Protein AF-A0A522WQV2-F1 (afdb_monomer_lite)

pLDDT: mean 74.2, std 9.94, range [46.91, 89.31]

Foldseek 3Di:
DVVVVVVVVVVVVVVVVLVVQVVDFDWDWDDDPNDTDTDTPSVVVVVVVVVVVVVVVVVVVCCCVVVVVPVVVVVVLVVLLVQLVVLLVVLVVCLVVLNLVSNCVSLVSSCVRNVDCVSSVVSNVSSCVSVVND

Secondary structure (DSSP, 8-state):
-HHHHHHHHHHHHHHHHHHHHHSS--EEEEEETTEEEEEEHHHHHHHHHHHHHHHHHHHHHHHHHHHHHHHHHHHHHHHHHHHHHHHHHHHHHHHHTT-HHHHHHHHHHHHHHH--HHHHHHHHHHHHHHHT--

Radius of gyration: 32.0 Å; chains: 1; bounding box: 57×18×90 Å

Structure (mmCIF, N/CA/C/O backbone):
data_AF-A0A522WQV2-F1
#
_entry.id   AF-A0A522WQV2-F1
#
loop_
_atom_site.group_PDB
_atom_site.id
_atom_site.type_symbol
_atom_site.label_atom_id
_atom_site.label_alt_id
_atom_site.label_comp_id
_atom_site.label_asym_id
_atom_site.label_entity_id
_atom_site.label_seq_id
_atom_site.pdbx_PDB_ins_code
_atom_site.Cartn_x
_atom_site.Cartn_y
_atom_site.Cartn_z
_atom_site.occupancy
_atom_site.B_iso_or_equiv
_atom_site.auth_seq_id
_atom_site.auth_comp_id
_atom_site.auth_asym_id
_atom_site.auth_atom_id
_atom_site.pdbx_PDB_model_num
ATOM 1 N N . MET A 1 1 ? 22.133 -2.152 3.800 1.00 64.38 1 MET A N 1
ATOM 2 C CA . MET A 1 1 ? 23.175 -2.442 2.784 1.00 64.38 1 MET A CA 1
ATOM 3 C C . MET A 1 1 ? 22.704 -3.348 1.644 1.00 64.38 1 MET A C 1
ATOM 5 O O . MET A 1 1 ? 22.792 -2.904 0.511 1.00 64.38 1 MET A O 1
ATOM 9 N N . ARG A 1 2 ? 22.126 -4.541 1.879 1.00 70.62 2 ARG A N 1
ATOM 10 C CA . ARG A 1 2 ? 21.655 -5.440 0.789 1.00 70.62 2 ARG A CA 1
ATOM 11 C C . ARG A 1 2 ? 20.694 -4.790 -0.227 1.00 70.62 2 ARG A C 1
ATOM 13 O O . ARG A 1 2 ? 20.824 -5.017 -1.420 1.00 70.62 2 ARG A O 1
ATOM 20 N N . ARG A 1 3 ? 19.775 -3.931 0.236 1.00 65.19 3 ARG A N 1
ATOM 21 C CA . ARG A 1 3 ? 18.840 -3.184 -0.635 1.00 65.19 3 ARG A CA 1
ATOM 22 C C . ARG A 1 3 ? 19.532 -2.127 -1.511 1.00 65.19 3 ARG A C 1
ATOM 24 O O . ARG A 1 3 ? 19.135 -1.945 -2.651 1.00 65.19 3 ARG A O 1
ATOM 31 N N . LEU A 1 4 ? 20.574 -1.475 -0.987 1.00 79.00 4 LEU A N 1
ATOM 32 C CA . LEU A 1 4 ? 21.387 -0.487 -1.713 1.00 79.00 4 LEU A CA 1
ATOM 33 C C . LEU A 1 4 ? 22.278 -1.161 -2.763 1.00 79.00 4 LEU A C 1
ATOM 35 O O . LEU A 1 4 ? 22.337 -0.697 -3.893 1.00 79.00 4 LEU A O 1
ATOM 39 N N . LEU A 1 5 ? 22.902 -2.290 -2.411 1.00 83.31 5 LEU A N 1
ATOM 40 C CA . LEU A 1 5 ? 23.688 -3.108 -3.342 1.00 83.31 5 LEU A CA 1
ATOM 41 C C . LEU A 1 5 ? 22.831 -3.643 -4.494 1.00 83.31 5 LEU A C 1
ATOM 43 O O . LEU A 1 5 ? 23.228 -3.531 -5.646 1.00 83.31 5 LEU A O 1
ATOM 47 N N . GLY A 1 6 ? 21.632 -4.157 -4.196 1.00 77.81 6 GLY A N 1
ATOM 48 C CA . GLY A 1 6 ? 20.692 -4.591 -5.232 1.00 77.81 6 GLY A CA 1
ATOM 49 C C . GLY A 1 6 ? 20.247 -3.449 -6.151 1.00 77.81 6 GLY A C 1
ATOM 50 O O . GLY A 1 6 ? 20.172 -3.636 -7.361 1.00 77.81 6 GLY A O 1
ATOM 51 N N . PHE A 1 7 ? 20.006 -2.255 -5.598 1.00 72.38 7 PHE A N 1
ATOM 52 C CA . PHE A 1 7 ? 19.641 -1.070 -6.379 1.00 72.38 7 PHE A CA 1
ATOM 53 C C . PHE A 1 7 ? 20.781 -0.594 -7.293 1.00 72.38 7 PHE A C 1
ATOM 55 O O . PHE A 1 7 ? 20.547 -0.319 -8.468 1.00 72.38 7 PHE A O 1
ATOM 62 N N . LEU A 1 8 ? 22.016 -0.547 -6.782 1.00 84.00 8 LEU A N 1
ATOM 63 C CA . LEU A 1 8 ? 23.205 -0.189 -7.563 1.00 84.00 8 LEU A CA 1
ATOM 64 C C . LEU A 1 8 ? 23.475 -1.196 -8.682 1.00 84.00 8 LEU A C 1
ATOM 66 O O . LEU A 1 8 ? 23.712 -0.787 -9.813 1.00 84.00 8 LEU A O 1
ATOM 70 N N . LEU A 1 9 ? 23.374 -2.497 -8.392 1.00 84.50 9 LEU A N 1
ATOM 71 C CA . LEU A 1 9 ? 23.555 -3.551 -9.389 1.00 84.50 9 LEU A CA 1
ATOM 72 C C . LEU A 1 9 ? 22.490 -3.461 -10.492 1.00 84.50 9 LEU A C 1
ATOM 74 O O . LEU A 1 9 ? 22.821 -3.484 -11.672 1.00 84.50 9 LEU A O 1
ATOM 78 N N . ALA A 1 10 ? 21.217 -3.297 -10.120 1.00 74.19 10 ALA A N 1
ATOM 79 C CA . ALA A 1 10 ? 20.130 -3.148 -11.084 1.00 74.19 10 ALA A CA 1
ATOM 80 C C . ALA A 1 10 ? 20.305 -1.893 -11.952 1.00 74.19 10 ALA A C 1
ATOM 82 O O . ALA A 1 10 ? 20.139 -1.957 -13.167 1.00 74.19 10 ALA A O 1
ATOM 83 N N . THR A 1 11 ? 20.693 -0.768 -11.346 1.00 73.69 11 THR A N 1
ATOM 84 C CA . THR A 1 11 ? 20.940 0.483 -12.077 1.00 73.69 11 THR A CA 1
ATOM 85 C C . THR A 1 11 ? 22.124 0.337 -13.030 1.00 73.69 11 THR A C 1
ATOM 87 O O . THR A 1 11 ? 22.023 0.745 -14.181 1.00 73.69 11 THR A O 1
ATOM 90 N N . ALA A 1 12 ? 23.212 -0.309 -12.600 1.00 76.62 12 ALA A N 1
ATOM 91 C CA . ALA A 1 12 ? 24.365 -0.583 -13.454 1.00 76.62 12 ALA A CA 1
ATOM 92 C C . ALA A 1 12 ? 23.991 -1.454 -14.663 1.00 76.62 12 ALA A C 1
ATOM 94 O O . ALA A 1 12 ? 24.407 -1.153 -15.776 1.00 76.62 12 ALA A O 1
ATOM 95 N N . VAL A 1 13 ? 23.158 -2.483 -14.471 1.00 76.31 13 VAL A N 1
ATOM 96 C CA . VAL A 1 13 ? 22.665 -3.343 -15.562 1.00 76.31 13 VAL A CA 1
ATOM 97 C C . VAL A 1 13 ? 21.785 -2.563 -16.540 1.00 76.31 13 VAL A C 1
ATOM 99 O O . VAL A 1 13 ? 21.949 -2.699 -17.750 1.00 76.31 13 VAL A O 1
ATOM 102 N N . VAL A 1 14 ? 20.879 -1.719 -16.039 1.00 75.25 14 VAL A N 1
ATOM 103 C CA . VAL A 1 14 ? 20.005 -0.888 -16.884 1.00 75.25 14 VAL A CA 1
ATOM 104 C C . VAL A 1 14 ? 20.820 0.115 -17.697 1.00 75.25 14 VAL A C 1
ATOM 106 O O . VAL A 1 14 ? 20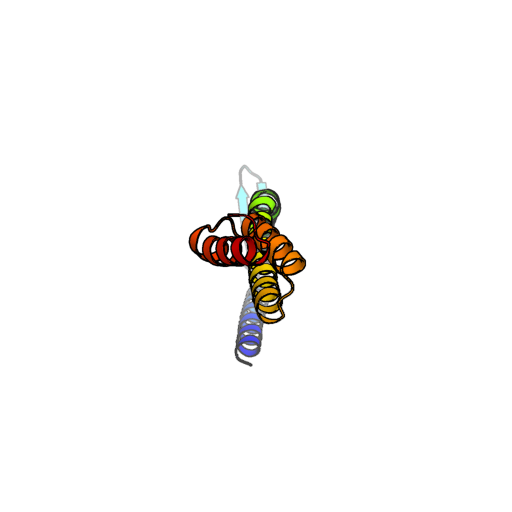.605 0.240 -18.899 1.00 75.25 14 VAL A O 1
ATOM 109 N N . VAL A 1 15 ? 21.775 0.799 -17.063 1.00 74.50 15 VAL A N 1
ATOM 110 C CA . VAL A 1 15 ? 22.645 1.774 -17.734 1.00 74.50 15 VAL A CA 1
ATOM 111 C C . VAL A 1 15 ? 23.538 1.082 -18.762 1.00 74.50 15 VAL A C 1
ATOM 113 O O . VAL A 1 15 ? 23.606 1.539 -19.896 1.00 74.50 15 VAL A O 1
ATOM 116 N N . ALA A 1 16 ? 24.161 -0.047 -18.416 1.00 71.50 16 ALA A N 1
ATOM 117 C CA . ALA A 1 16 ? 24.990 -0.809 -19.349 1.00 71.50 16 ALA A CA 1
ATOM 118 C C . ALA A 1 16 ? 24.184 -1.315 -20.555 1.00 71.50 16 ALA A C 1
ATOM 120 O O . ALA A 1 16 ? 24.645 -1.205 -21.688 1.00 71.50 16 ALA A O 1
ATOM 121 N N . GLY A 1 17 ? 22.963 -1.813 -20.330 1.00 66.94 17 GLY A N 1
ATOM 122 C CA . GLY A 1 17 ? 22.059 -2.219 -21.404 1.00 66.94 17 GLY A CA 1
ATOM 123 C C . GLY A 1 17 ? 21.637 -1.049 -22.295 1.00 66.94 17 GLY A C 1
ATOM 124 O O . GLY A 1 17 ? 21.615 -1.192 -23.514 1.00 66.94 17 GLY A O 1
ATOM 125 N N . ALA A 1 18 ? 21.357 0.118 -21.707 1.00 64.00 18 ALA A N 1
ATOM 126 C CA . ALA A 1 18 ? 21.004 1.326 -22.449 1.00 64.00 18 ALA A CA 1
ATOM 127 C C . ALA A 1 18 ? 22.171 1.849 -23.302 1.00 64.00 18 ALA A C 1
ATOM 129 O O . ALA A 1 18 ? 21.962 2.182 -24.465 1.00 64.00 18 ALA A O 1
ATOM 130 N N . VAL A 1 19 ? 23.389 1.877 -22.752 1.00 67.19 19 VAL A N 1
ATOM 131 C CA . VAL A 1 19 ? 24.604 2.310 -23.464 1.00 67.19 19 VAL A CA 1
ATOM 132 C C . VAL A 1 19 ? 24.947 1.340 -24.594 1.00 67.19 19 VAL A C 1
ATOM 134 O O . VAL A 1 19 ? 25.116 1.766 -25.730 1.00 67.19 19 VAL A O 1
ATOM 137 N N . TRP A 1 20 ? 24.940 0.029 -24.330 1.00 65.81 20 TRP A N 1
ATOM 138 C CA . TRP A 1 20 ? 25.217 -0.988 -25.351 1.00 65.81 20 TRP A CA 1
ATOM 139 C C . TRP A 1 20 ? 24.241 -0.925 -26.533 1.00 65.81 20 TRP A C 1
ATOM 141 O O . TRP A 1 20 ? 24.621 -1.157 -27.681 1.00 65.81 20 TRP A O 1
ATOM 151 N N . LEU A 1 21 ? 22.980 -0.594 -26.253 1.00 60.12 21 LEU A N 1
ATOM 152 C CA . LEU A 1 21 ? 21.945 -0.453 -27.268 1.00 60.12 21 LEU A CA 1
ATOM 153 C C . LEU A 1 21 ? 22.007 0.891 -28.006 1.00 60.12 21 LEU A C 1
ATOM 155 O O . LEU A 1 21 ? 21.628 0.958 -29.172 1.00 60.12 21 LEU A O 1
ATOM 159 N N . ALA A 1 22 ? 22.479 1.950 -27.345 1.00 62.16 22 ALA A N 1
ATOM 160 C CA . ALA A 1 22 ? 22.743 3.240 -27.976 1.00 62.16 22 ALA A CA 1
ATOM 161 C C . ALA A 1 22 ? 23.937 3.162 -28.943 1.00 62.16 22 ALA A C 1
ATOM 163 O O . ALA A 1 22 ? 23.871 3.722 -30.034 1.00 62.16 22 ALA A O 1
ATOM 164 N N . ASP A 1 23 ? 24.976 2.404 -28.582 1.00 63.09 23 ASP A N 1
ATOM 165 C CA . ASP A 1 23 ? 26.184 2.216 -29.398 1.00 63.09 23 ASP A CA 1
ATOM 166 C C . ASP A 1 23 ? 25.971 1.274 -30.597 1.00 63.09 23 ASP A C 1
ATOM 168 O O . ASP A 1 23 ? 26.780 1.243 -31.526 1.00 63.09 23 ASP A O 1
ATOM 172 N N . ARG A 1 24 ? 24.875 0.502 -30.611 1.00 61.31 24 ARG A N 1
ATOM 173 C CA . ARG A 1 24 ? 24.464 -0.335 -31.747 1.00 61.31 24 ARG A CA 1
ATOM 174 C C . ARG A 1 24 ? 23.097 0.107 -32.265 1.00 61.31 24 ARG A C 1
ATOM 176 O O . ARG A 1 24 ? 22.097 -0.538 -31.936 1.00 61.31 24 ARG A O 1
ATOM 183 N N . PRO A 1 25 ? 23.033 1.168 -33.092 1.00 57.78 25 PRO A N 1
ATOM 184 C CA . PRO A 1 25 ? 21.794 1.614 -33.711 1.00 57.78 25 PRO A CA 1
ATOM 185 C C . PRO A 1 25 ? 21.360 0.589 -34.765 1.00 57.78 25 PRO A C 1
ATOM 187 O O . PRO A 1 25 ? 21.588 0.744 -35.958 1.00 57.78 25 PRO A O 1
ATOM 190 N N . GLY A 1 26 ? 20.757 -0.510 -34.318 1.00 58.56 26 GLY A N 1
ATOM 191 C CA . GLY A 1 26 ? 19.947 -1.345 -35.188 1.00 58.56 26 GLY A CA 1
ATOM 192 C C . GLY A 1 26 ? 18.73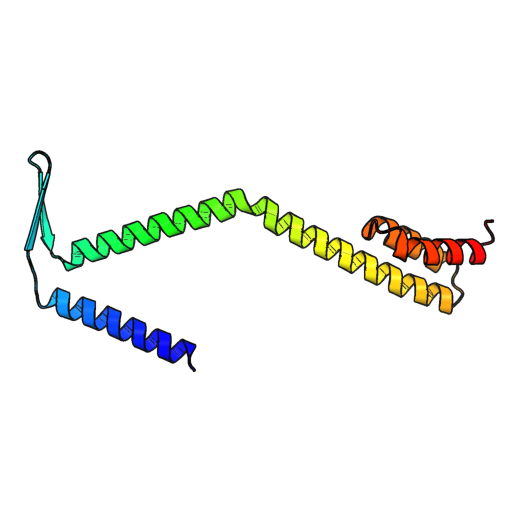8 -0.525 -35.625 1.00 58.56 26 GLY A C 1
ATOM 193 O O . GLY A 1 26 ? 17.990 -0.015 -34.784 1.00 58.56 26 GLY A O 1
ATOM 194 N N . GLU A 1 27 ? 18.555 -0.366 -36.928 1.00 61.78 27 GLU A N 1
ATOM 195 C CA . GLU A 1 27 ? 17.329 0.208 -37.469 1.00 61.78 27 GLU A CA 1
ATOM 196 C C . GLU A 1 27 ? 16.231 -0.858 -37.425 1.00 61.78 27 GLU A C 1
ATOM 198 O O . GLU A 1 27 ? 16.395 -1.972 -37.925 1.00 61.78 27 GLU A O 1
ATOM 203 N N . VAL A 1 28 ? 15.110 -0.535 -36.781 1.00 61.25 28 VAL A N 1
ATOM 204 C CA . VAL A 1 28 ? 13.909 -1.369 -36.763 1.00 61.25 28 VAL A CA 1
ATOM 205 C C . VAL A 1 28 ? 12.854 -0.663 -37.595 1.00 61.25 28 VAL A C 1
ATOM 207 O O . VAL A 1 28 ? 12.229 0.305 -37.165 1.00 61.25 28 VAL A O 1
ATOM 210 N N . THR A 1 29 ? 12.641 -1.168 -38.803 1.00 63.88 29 THR A N 1
ATOM 211 C CA . THR A 1 29 ? 11.554 -0.711 -39.666 1.00 63.88 29 THR A CA 1
ATOM 212 C C . THR A 1 29 ? 10.299 -1.527 -39.371 1.00 63.88 29 THR A C 1
ATOM 214 O O . THR A 1 29 ? 10.221 -2.711 -39.705 1.00 63.88 29 THR A O 1
ATOM 217 N N . ILE A 1 30 ? 9.284 -0.893 -38.782 1.00 63.53 30 ILE A N 1
ATOM 218 C CA . ILE A 1 30 ? 7.961 -1.496 -38.591 1.00 63.53 30 ILE A CA 1
ATOM 219 C C . ILE A 1 30 ? 7.085 -1.088 -39.774 1.00 63.53 30 ILE A C 1
ATOM 221 O O . ILE A 1 30 ? 6.830 0.096 -39.995 1.00 63.53 30 ILE A O 1
ATOM 225 N N . ARG A 1 31 ? 6.615 -2.073 -40.548 1.00 67.31 31 ARG A N 1
ATOM 226 C CA . ARG A 1 31 ? 5.639 -1.858 -41.624 1.00 67.31 31 ARG A CA 1
ATOM 227 C C . ARG A 1 31 ? 4.283 -2.403 -41.206 1.00 67.31 31 ARG A C 1
ATOM 229 O O . ARG A 1 31 ? 4.151 -3.603 -40.987 1.00 67.31 31 ARG A O 1
ATOM 236 N N . TRP A 1 32 ? 3.270 -1.544 -41.157 1.00 61.66 32 TRP A N 1
ATOM 237 C CA . TRP A 1 32 ? 1.899 -1.945 -40.845 1.00 61.66 32 TRP A CA 1
ATOM 238 C C . TRP A 1 32 ? 0.907 -1.231 -41.761 1.00 61.66 32 TRP A C 1
ATOM 240 O O . TRP A 1 32 ? 0.898 -0.011 -41.806 1.00 61.66 32 TRP A O 1
ATOM 250 N N . GLN A 1 33 ? 0.083 -1.971 -42.516 1.00 68.06 33 GLN A N 1
ATOM 251 C CA . GLN A 1 33 ? -0.982 -1.398 -43.370 1.00 68.06 33 GLN A CA 1
ATOM 252 C C . GLN A 1 33 ? -0.503 -0.281 -44.336 1.00 68.06 33 GLN A C 1
ATOM 254 O O . GLN A 1 33 ? -1.235 0.653 -44.639 1.00 68.06 33 GLN A O 1
ATOM 259 N N . GLY A 1 34 ? 0.749 -0.342 -44.808 1.00 70.56 34 GLY A N 1
ATOM 260 C CA . GLY A 1 34 ? 1.350 0.694 -45.665 1.00 70.56 34 GLY A CA 1
ATOM 261 C C . GLY A 1 34 ? 2.034 1.842 -44.913 1.00 70.56 34 GLY A C 1
ATOM 262 O O . GLY A 1 34 ? 2.791 2.591 -45.524 1.00 70.56 34 GLY A O 1
ATOM 263 N N . TRP A 1 35 ? 1.865 1.937 -43.594 1.00 52.62 35 TRP A N 1
ATOM 264 C CA . TRP A 1 35 ? 2.647 2.826 -42.741 1.00 52.62 35 TRP A CA 1
ATOM 265 C C . TRP A 1 35 ? 4.021 2.231 -42.465 1.00 52.62 35 TRP A C 1
ATOM 267 O O . TRP A 1 35 ? 4.145 1.059 -42.101 1.00 52.62 35 TRP A O 1
ATOM 277 N N . ARG A 1 36 ? 5.053 3.053 -42.645 1.00 64.31 36 ARG A N 1
ATOM 278 C CA . ARG A 1 36 ? 6.435 2.736 -42.302 1.00 64.31 36 ARG A CA 1
ATOM 279 C C . ARG A 1 36 ? 6.840 3.625 -41.141 1.00 64.31 36 ARG A C 1
ATOM 281 O O . ARG A 1 36 ? 6.832 4.845 -41.274 1.00 64.31 36 ARG A O 1
ATOM 288 N N . VAL A 1 37 ? 7.175 3.002 -40.023 1.00 63.34 37 VAL A N 1
ATOM 289 C CA . VAL A 1 37 ? 7.770 3.689 -38.884 1.00 63.34 37 VAL A CA 1
ATOM 290 C C . VAL A 1 37 ? 9.184 3.151 -38.748 1.00 63.34 37 VAL A C 1
ATOM 292 O O . VAL A 1 37 ? 9.383 1.992 -38.382 1.00 63.34 37 VAL A O 1
ATOM 295 N N . ASP A 1 38 ? 10.155 3.985 -39.105 1.00 64.81 38 ASP A N 1
ATOM 296 C CA . ASP A 1 38 ? 11.568 3.692 -38.906 1.00 64.81 38 ASP A CA 1
ATOM 297 C C . ASP A 1 38 ? 11.938 4.170 -37.503 1.00 64.81 38 ASP A C 1
ATOM 299 O O . ASP A 1 38 ? 11.765 5.337 -37.149 1.00 64.81 38 ASP A O 1
ATOM 303 N N . THR A 1 39 ? 12.329 3.241 -36.637 1.00 67.19 39 THR A N 1
ATOM 304 C CA . THR A 1 39 ? 12.632 3.533 -35.234 1.00 67.19 39 THR A CA 1
ATOM 305 C C . THR A 1 39 ? 13.873 2.769 -34.807 1.00 67.19 39 THR A C 1
ATOM 307 O O . THR A 1 39 ? 14.141 1.670 -35.284 1.00 67.19 39 THR A O 1
ATOM 310 N N . THR A 1 40 ? 14.659 3.336 -33.899 1.00 71.88 40 THR A N 1
ATOM 311 C CA . THR A 1 40 ? 15.831 2.647 -33.356 1.00 71.88 40 THR A CA 1
ATOM 312 C C . THR A 1 40 ? 15.416 1.695 -32.229 1.00 71.88 40 THR A C 1
ATOM 314 O O . THR A 1 40 ? 14.447 1.951 -31.505 1.00 71.88 40 THR A O 1
ATOM 317 N N . VAL A 1 41 ? 16.150 0.588 -32.043 1.00 72.56 41 VAL A N 1
ATOM 318 C CA . VAL A 1 41 ? 15.869 -0.387 -30.963 1.00 72.56 41 VAL A CA 1
ATOM 319 C C . VAL A 1 41 ? 15.721 0.270 -29.573 1.00 72.56 41 VAL A C 1
ATOM 321 O O . VAL A 1 41 ? 14.785 -0.098 -28.856 1.00 72.56 41 VAL A O 1
ATOM 324 N N . PRO A 1 42 ? 16.547 1.267 -29.176 1.00 69.31 42 PRO A N 1
ATOM 325 C CA . PRO A 1 42 ? 16.373 1.970 -27.903 1.00 69.31 42 PRO A CA 1
ATOM 326 C C . PRO A 1 42 ? 15.002 2.625 -27.740 1.00 69.31 42 PRO A C 1
ATOM 328 O O . PRO A 1 42 ? 14.396 2.532 -26.673 1.00 69.31 42 PRO A O 1
ATOM 331 N N . VAL A 1 43 ? 14.490 3.261 -28.796 1.00 74.00 43 VAL A N 1
ATOM 332 C CA . VAL A 1 43 ? 13.199 3.957 -28.757 1.00 74.00 43 VAL A CA 1
ATOM 333 C C . VAL A 1 43 ? 12.053 2.953 -28.638 1.00 74.00 43 VAL A C 1
ATOM 335 O O . VAL A 1 43 ? 11.121 3.178 -27.866 1.00 74.00 43 VAL A O 1
ATOM 338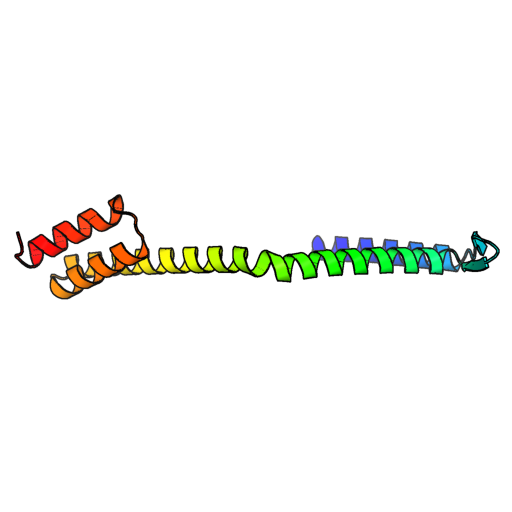 N N . LEU A 1 44 ? 12.147 1.806 -29.318 1.00 73.00 44 LEU A N 1
ATOM 339 C CA . LEU A 1 44 ? 11.151 0.740 -29.210 1.00 73.00 44 LEU A CA 1
ATOM 340 C C . LEU A 1 44 ? 11.090 0.151 -27.790 1.00 73.00 44 LEU A C 1
ATOM 342 O O . LEU A 1 44 ? 10.004 -0.030 -27.237 1.00 73.00 44 LEU A O 1
ATOM 346 N N . LEU A 1 45 ? 12.247 -0.110 -27.170 1.00 76.06 45 LEU A N 1
ATOM 347 C CA . LEU A 1 45 ? 12.299 -0.597 -25.788 1.00 76.06 45 LEU A CA 1
ATOM 348 C C . LEU A 1 45 ? 11.799 0.448 -24.789 1.00 76.06 45 LEU A C 1
ATOM 350 O O . LEU A 1 45 ? 11.051 0.102 -23.875 1.00 76.06 45 LEU A O 1
ATOM 354 N N . ALA A 1 46 ? 12.164 1.720 -24.965 1.00 78.69 46 ALA A N 1
ATOM 355 C CA . ALA A 1 46 ? 11.664 2.804 -24.125 1.00 78.69 46 ALA A CA 1
ATOM 356 C C . ALA A 1 46 ? 10.132 2.911 -24.204 1.00 78.69 46 ALA A C 1
ATOM 358 O O . ALA A 1 46 ? 9.466 3.011 -23.171 1.00 78.69 46 ALA A O 1
ATOM 359 N N . ALA A 1 47 ? 9.565 2.809 -25.410 1.00 77.94 47 ALA A N 1
ATOM 360 C CA . ALA A 1 47 ? 8.122 2.784 -25.615 1.00 77.94 47 ALA A CA 1
ATOM 361 C C . ALA A 1 47 ? 7.466 1.578 -24.922 1.00 77.94 47 ALA A C 1
ATOM 363 O O . ALA A 1 47 ? 6.452 1.737 -24.244 1.00 77.94 47 ALA A O 1
ATOM 364 N N . LEU A 1 48 ? 8.064 0.385 -25.014 1.00 80.62 48 LEU A N 1
ATOM 365 C CA . LEU A 1 48 ? 7.554 -0.813 -24.342 1.00 80.62 48 LEU A CA 1
ATOM 366 C C . LEU A 1 48 ? 7.544 -0.657 -22.813 1.00 80.62 48 LEU A C 1
ATOM 368 O O . LEU A 1 48 ? 6.541 -0.960 -22.163 1.00 80.62 48 LEU A O 1
ATOM 372 N N . VAL A 1 49 ? 8.636 -0.153 -22.233 1.00 86.69 49 VAL A N 1
ATOM 373 C CA . VAL A 1 49 ? 8.725 0.114 -20.788 1.00 86.69 49 VAL A CA 1
ATOM 374 C C . VAL A 1 49 ? 7.676 1.139 -20.365 1.00 86.69 49 VAL A C 1
ATOM 376 O O . VAL A 1 49 ? 6.999 0.940 -19.354 1.00 86.69 49 VAL A O 1
ATOM 379 N N . LEU A 1 50 ? 7.494 2.204 -21.148 1.00 85.06 50 LEU A N 1
ATOM 380 C CA . LEU A 1 50 ? 6.481 3.222 -20.887 1.00 85.06 50 LEU A CA 1
ATOM 381 C C . LEU A 1 50 ? 5.071 2.618 -20.874 1.00 85.06 50 LEU A C 1
ATOM 383 O O . LEU A 1 50 ? 4.309 2.866 -19.942 1.00 85.06 50 LEU A O 1
ATOM 387 N N . VAL A 1 51 ? 4.742 1.773 -21.853 1.00 80.25 51 VAL A N 1
ATOM 388 C CA . VAL A 1 51 ? 3.455 1.068 -21.913 1.00 80.25 51 VAL A CA 1
ATOM 389 C C . VAL A 1 51 ? 3.252 0.204 -20.664 1.00 80.25 51 VAL A C 1
ATOM 391 O O . VAL A 1 51 ? 2.225 0.327 -19.996 1.00 80.25 51 VAL A O 1
ATOM 394 N N . LEU A 1 52 ? 4.241 -0.606 -20.273 1.00 85.12 52 LEU A N 1
ATOM 395 C CA . LEU A 1 52 ? 4.157 -1.439 -19.065 1.00 85.12 52 LEU A CA 1
ATOM 396 C C . LEU A 1 52 ? 3.974 -0.612 -17.782 1.00 85.12 52 LEU A C 1
ATOM 398 O O . LEU A 1 52 ? 3.211 -1.008 -16.892 1.00 85.12 52 LEU A O 1
ATOM 402 N N . LEU A 1 53 ? 4.641 0.543 -17.683 1.00 86.31 53 LEU A N 1
ATOM 403 C CA . LEU A 1 53 ? 4.473 1.477 -16.570 1.00 86.31 53 LEU A CA 1
ATOM 404 C C . LEU A 1 53 ? 3.061 2.057 -16.532 1.00 86.31 53 LEU A C 1
ATOM 406 O O . LEU A 1 53 ? 2.452 2.080 -15.463 1.00 86.31 53 LEU A O 1
ATOM 410 N N . VAL A 1 54 ? 2.518 2.469 -17.679 1.00 87.00 54 VAL A N 1
ATOM 411 C CA . VAL A 1 54 ? 1.155 3.002 -17.786 1.00 87.00 54 VAL A CA 1
ATOM 412 C C . VAL A 1 54 ? 0.123 1.939 -17.407 1.00 87.00 54 VAL A C 1
ATOM 414 O O . VAL A 1 54 ? -0.726 2.203 -16.558 1.00 87.00 54 VAL A O 1
ATOM 417 N N . LEU A 1 55 ? 0.226 0.713 -17.929 1.00 82.25 55 LEU A N 1
ATOM 418 C CA . LEU A 1 55 ? -0.656 -0.399 -17.541 1.00 82.25 55 LEU A CA 1
ATOM 419 C C . LEU A 1 55 ? -0.571 -0.702 -16.039 1.00 82.25 55 LEU A C 1
ATOM 421 O O . LEU A 1 55 ? -1.593 -0.871 -15.370 1.00 82.25 55 LEU A O 1
ATOM 425 N N . SER A 1 56 ? 0.641 -0.722 -15.483 1.00 80.50 56 SER A N 1
ATOM 426 C CA . SER A 1 56 ? 0.852 -0.927 -14.047 1.00 80.50 56 SER A CA 1
ATOM 427 C C . SER A 1 56 ? 0.249 0.204 -13.211 1.00 80.50 56 SER A C 1
ATOM 429 O O . SER A 1 56 ? -0.339 -0.054 -12.155 1.00 80.50 56 SER A O 1
ATOM 431 N N . ALA A 1 57 ? 0.376 1.450 -13.675 1.00 78.75 57 ALA A N 1
ATOM 432 C CA . ALA A 1 57 ? -0.198 2.626 -13.037 1.00 78.75 57 ALA A CA 1
ATOM 433 C C . ALA A 1 57 ? -1.727 2.568 -13.063 1.00 78.75 57 ALA A C 1
ATOM 435 O O . ALA A 1 57 ? -2.339 2.695 -12.006 1.00 78.75 57 ALA A O 1
ATOM 436 N N . ILE A 1 58 ? -2.338 2.262 -14.211 1.00 83.50 58 ILE A N 1
ATOM 437 C CA . ILE A 1 58 ? -3.789 2.071 -14.351 1.00 83.50 58 ILE A CA 1
ATOM 438 C C . ILE A 1 58 ? -4.269 0.944 -13.432 1.00 83.50 58 ILE A C 1
ATOM 440 O O . ILE A 1 58 ? -5.229 1.126 -12.690 1.00 83.50 58 ILE A O 1
ATOM 444 N N . GLY A 1 59 ? -3.572 -0.195 -13.385 1.00 79.38 59 GLY A N 1
ATOM 445 C CA . GLY A 1 59 ? -3.922 -1.303 -12.494 1.00 79.38 59 GLY A CA 1
ATOM 446 C C . GLY A 1 59 ? -3.773 -0.969 -11.002 1.00 79.38 59 GLY A C 1
ATOM 447 O O . GLY A 1 59 ? -4.506 -1.495 -10.161 1.00 79.38 59 GLY A O 1
ATOM 448 N N . ARG A 1 60 ? -2.833 -0.095 -10.619 1.00 76.06 60 ARG A N 1
ATOM 449 C CA . ARG A 1 60 ? -2.739 0.427 -9.242 1.00 76.06 60 ARG A CA 1
ATOM 450 C C . ARG A 1 60 ? -3.833 1.445 -8.949 1.00 76.06 60 ARG A C 1
ATOM 452 O O . ARG A 1 60 ? -4.432 1.363 -7.882 1.00 76.06 60 ARG A O 1
ATOM 459 N N . LEU A 1 61 ? -4.106 2.357 -9.876 1.00 76.88 61 LEU A N 1
ATOM 460 C CA . LEU A 1 61 ? -5.125 3.389 -9.730 1.00 76.88 61 LEU A CA 1
ATOM 461 C C . LEU A 1 61 ? -6.518 2.756 -9.657 1.00 76.88 61 LEU A C 1
ATOM 463 O O . LEU A 1 61 ? -7.266 3.045 -8.734 1.00 76.88 61 LEU A O 1
ATOM 467 N N . GLY A 1 62 ? -6.808 1.781 -10.519 1.00 77.81 62 GLY A N 1
ATOM 468 C CA . GLY A 1 62 ? -8.022 0.970 -10.467 1.00 77.81 62 GLY A CA 1
ATOM 469 C C . GLY A 1 62 ? -8.165 0.220 -9.143 1.00 77.81 62 GLY A C 1
ATOM 470 O O . GLY A 1 62 ? -9.226 0.263 -8.533 1.00 77.81 62 GLY A O 1
ATOM 471 N N . ARG A 1 63 ? -7.091 -0.389 -8.617 1.00 70.94 63 ARG A N 1
ATOM 472 C CA . ARG A 1 63 ? -7.110 -1.018 -7.280 1.00 70.94 63 ARG A CA 1
ATOM 473 C C . ARG A 1 63 ? -7.251 -0.022 -6.131 1.00 70.94 63 ARG A C 1
ATOM 475 O O . ARG A 1 63 ? -7.783 -0.396 -5.094 1.00 70.94 63 ARG A O 1
ATOM 482 N N . LEU A 1 64 ? -6.777 1.211 -6.270 1.00 64.75 64 LEU A N 1
ATOM 483 C CA . LEU A 1 64 ? -6.987 2.259 -5.270 1.00 64.75 64 LEU A CA 1
ATOM 484 C C . LEU A 1 64 ? -8.435 2.746 -5.294 1.00 64.75 64 LEU A C 1
ATOM 486 O O . LEU A 1 64 ? -9.057 2.826 -4.243 1.00 64.75 64 LEU A O 1
ATOM 490 N N . VAL A 1 65 ? -8.984 2.987 -6.482 1.00 71.50 65 VAL A N 1
ATOM 491 C CA . VAL A 1 65 ? -10.363 3.448 -6.675 1.00 71.50 65 VAL A CA 1
ATOM 492 C C . VAL A 1 65 ? -11.368 2.363 -6.266 1.00 71.50 65 VAL A C 1
ATOM 494 O O . VAL A 1 65 ? -12.291 2.642 -5.508 1.00 71.50 65 VAL A O 1
ATOM 497 N N . LEU A 1 66 ? -11.159 1.108 -6.679 1.00 66.44 66 LEU A N 1
ATOM 498 C CA . LEU A 1 66 ? -12.054 -0.020 -6.377 1.00 66.44 66 LEU A CA 1
ATOM 499 C 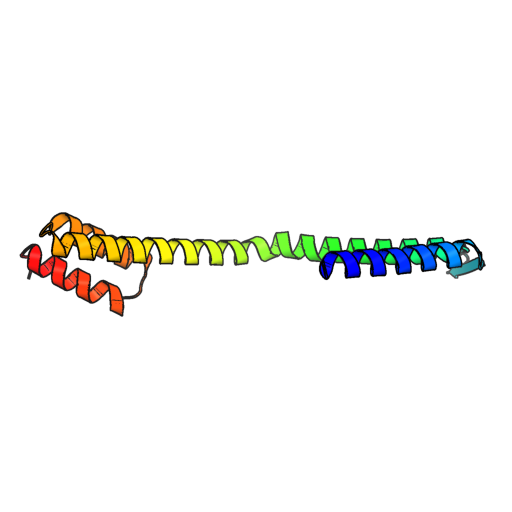C . LEU A 1 66 ? -11.755 -0.700 -5.029 1.00 66.44 66 LEU A C 1
ATOM 501 O O . LEU A 1 66 ? -12.642 -1.303 -4.434 1.00 66.44 66 LEU A O 1
ATOM 505 N N . GLY A 1 67 ? -10.516 -0.628 -4.531 1.00 56.25 67 GLY A N 1
ATOM 506 C CA . GLY A 1 67 ? -10.066 -1.263 -3.281 1.00 56.25 67 GLY A CA 1
ATOM 507 C C . GLY A 1 67 ? -10.033 -0.336 -2.059 1.00 56.25 67 GLY A C 1
ATOM 508 O O . GLY A 1 67 ? -9.791 -0.811 -0.942 1.00 56.25 67 GLY A O 1
ATOM 509 N N . ALA A 1 68 ? -10.325 0.959 -2.232 1.00 54.12 68 ALA A N 1
ATOM 510 C CA . ALA A 1 68 ? -10.581 1.906 -1.143 1.00 54.12 68 ALA A CA 1
ATOM 511 C C . ALA A 1 68 ? -11.622 1.422 -0.108 1.00 54.12 68 ALA A C 1
ATOM 513 O O . ALA A 1 68 ? -11.397 1.661 1.082 1.00 54.12 68 ALA A O 1
ATOM 514 N N . PRO A 1 69 ? -12.698 0.689 -0.469 1.00 57.06 69 PRO A N 1
ATOM 515 C CA . PRO A 1 69 ? -13.637 0.190 0.529 1.00 57.06 69 PRO A CA 1
ATOM 516 C C . PRO A 1 69 ? -12.954 -0.801 1.490 1.00 57.06 69 PRO A C 1
ATOM 518 O O . PRO A 1 69 ? -13.007 -0.635 2.709 1.00 57.06 69 PRO A O 1
ATOM 521 N N . GLY A 1 70 ? -12.228 -1.799 0.969 1.00 56.53 70 GLY A N 1
ATOM 522 C CA . GLY A 1 70 ? -11.720 -2.933 1.756 1.00 56.53 70 GLY A CA 1
ATOM 523 C C . GLY A 1 70 ? -10.664 -2.574 2.811 1.00 56.53 70 GLY A C 1
ATOM 524 O O . GLY A 1 70 ? -10.749 -3.030 3.954 1.00 56.53 70 GLY A O 1
ATOM 525 N N . ARG A 1 71 ? -9.691 -1.711 2.478 1.00 56.44 71 ARG A N 1
ATOM 526 C CA . ARG A 1 71 ? -8.654 -1.283 3.446 1.00 56.44 71 ARG A CA 1
ATOM 527 C C . ARG A 1 71 ? -9.230 -0.396 4.553 1.00 56.44 71 ARG A C 1
ATOM 529 O O . ARG A 1 71 ? -8.764 -0.462 5.690 1.00 56.44 71 ARG A O 1
ATOM 536 N N . PHE A 1 72 ? -10.267 0.386 4.252 1.00 58.53 72 PHE A N 1
ATOM 537 C CA . PHE A 1 72 ? -10.920 1.253 5.231 1.00 58.53 72 PHE A CA 1
ATOM 538 C C . PHE A 1 72 ? -11.819 0.466 6.195 1.00 58.53 72 PHE A C 1
ATOM 540 O O . PHE A 1 72 ? -11.824 0.740 7.399 1.00 58.53 72 PHE A O 1
ATOM 547 N N . PHE A 1 73 ? -12.525 -0.560 5.704 1.00 59.31 73 PHE A N 1
ATOM 548 C CA . PHE A 1 73 ? -13.326 -1.447 6.555 1.00 59.31 73 PHE A CA 1
ATOM 549 C C . PHE A 1 73 ? -12.462 -2.278 7.512 1.00 59.31 73 PHE A C 1
ATOM 551 O O . PHE A 1 73 ? -12.795 -2.371 8.696 1.00 59.31 73 PHE A O 1
ATOM 558 N N . GLY A 1 74 ? -11.319 -2.801 7.049 1.00 63.16 74 GLY A N 1
ATOM 559 C CA . GLY A 1 74 ? -10.365 -3.517 7.904 1.00 63.16 74 GLY A CA 1
ATOM 560 C C . GLY A 1 74 ? -9.782 -2.633 9.013 1.00 63.16 74 GLY A C 1
ATOM 561 O O . GLY A 1 74 ? -9.811 -3.006 10.187 1.00 63.16 74 GLY A O 1
ATOM 562 N N . ALA A 1 75 ? -9.340 -1.418 8.669 1.00 67.56 75 ALA A N 1
ATOM 563 C CA . ALA A 1 75 ? -8.789 -0.469 9.637 1.00 67.56 75 ALA A CA 1
ATOM 564 C C . ALA A 1 75 ? -9.829 -0.005 10.673 1.00 67.56 75 ALA A C 1
ATOM 566 O O . ALA A 1 75 ? -9.533 0.061 11.867 1.00 67.56 75 ALA A O 1
ATOM 567 N N . ARG A 1 76 ? -11.076 0.260 10.249 1.00 70.38 76 ARG A N 1
ATOM 568 C CA . ARG A 1 76 ? -12.171 0.600 11.174 1.00 70.38 76 ARG A CA 1
ATOM 569 C C . ARG A 1 76 ? -12.512 -0.550 12.114 1.00 70.38 76 ARG A C 1
ATOM 571 O O . ARG A 1 76 ? -12.774 -0.291 13.289 1.00 70.38 76 ARG A O 1
ATOM 578 N N . ARG A 1 77 ? -12.507 -1.795 11.629 1.00 72.00 77 ARG A N 1
ATOM 579 C CA . ARG A 1 77 ? -12.778 -2.970 12.467 1.00 72.00 77 ARG A CA 1
ATOM 580 C C . ARG A 1 77 ? -11.676 -3.169 13.506 1.00 72.00 77 ARG A C 1
ATOM 582 O O . ARG A 1 77 ? -11.991 -3.237 14.688 1.00 72.00 77 ARG A O 1
ATOM 589 N N . ALA A 1 78 ? -10.408 -3.102 13.098 1.00 76.88 78 ALA A N 1
ATOM 590 C CA . ALA A 1 78 ? -9.268 -3.169 14.014 1.00 76.88 78 ALA A CA 1
ATOM 591 C C . ALA A 1 78 ? -9.294 -2.049 15.075 1.00 76.88 78 ALA A C 1
ATOM 593 O O . ALA A 1 78 ? -9.079 -2.299 16.262 1.00 76.88 78 ALA A O 1
ATOM 594 N N . ALA A 1 79 ? -9.633 -0.817 14.676 1.00 79.50 79 ALA A N 1
ATOM 595 C CA . ALA A 1 79 ? -9.753 0.308 15.602 1.00 79.50 79 ALA A CA 1
ATOM 596 C C . ALA A 1 79 ? -10.910 0.141 16.606 1.00 79.50 79 ALA A C 1
ATOM 598 O O . ALA A 1 79 ? -10.762 0.520 17.770 1.00 79.50 79 ALA A O 1
ATOM 599 N N . ARG A 1 80 ? -12.055 -0.424 16.185 1.00 80.62 80 ARG A N 1
ATOM 600 C CA . ARG A 1 80 ? -13.181 -0.733 17.088 1.00 80.62 80 ARG A CA 1
ATOM 601 C C . ARG A 1 80 ? -12.800 -1.802 18.107 1.00 80.62 80 ARG A C 1
ATOM 603 O O . ARG A 1 80 ? -13.005 -1.577 19.295 1.00 80.62 80 ARG A O 1
ATOM 610 N N . THR A 1 81 ? -12.176 -2.890 17.660 1.00 81.88 81 THR A N 1
ATOM 611 C CA . THR A 1 81 ? -11.710 -3.976 18.532 1.00 81.88 81 THR A CA 1
ATOM 612 C C . THR A 1 81 ? -10.707 -3.469 19.571 1.00 81.88 81 THR A C 1
ATOM 614 O O . THR A 1 81 ? -10.883 -3.717 20.761 1.00 81.88 81 THR A O 1
ATOM 617 N N . ARG A 1 82 ? -9.717 -2.656 19.167 1.00 84.81 82 ARG A N 1
ATOM 618 C CA . ARG A 1 82 ? -8.747 -2.059 20.104 1.00 84.81 82 ARG A CA 1
ATOM 619 C C . ARG A 1 82 ? -9.421 -1.177 21.159 1.00 84.81 82 ARG A C 1
ATOM 621 O O . ARG A 1 82 ? -9.087 -1.272 22.333 1.00 84.81 82 ARG A O 1
ATOM 628 N N . LYS A 1 83 ? -10.380 -0.332 20.758 1.00 85.12 83 LYS A N 1
ATOM 629 C CA . LYS A 1 83 ? -11.149 0.506 21.699 1.00 85.12 83 LYS A CA 1
ATOM 630 C C . LYS A 1 83 ? -12.000 -0.330 22.659 1.00 85.12 83 LYS A C 1
ATOM 632 O O . LYS A 1 83 ? -12.193 0.087 23.796 1.00 85.12 83 LYS A O 1
ATOM 637 N N . GLY A 1 84 ? -12.508 -1.473 22.203 1.00 84.75 84 GLY A N 1
ATOM 638 C CA . GLY A 1 84 ? -13.288 -2.389 23.026 1.00 84.75 84 GLY A CA 1
ATOM 639 C C . GLY A 1 84 ? -12.459 -3.060 24.119 1.00 84.75 84 GLY A C 1
ATOM 640 O O . GLY A 1 84 ? -12.878 -3.052 25.271 1.00 84.75 84 GLY A O 1
ATOM 641 N N . TYR A 1 85 ? -11.255 -3.540 23.794 1.00 86.94 85 TYR A N 1
ATOM 642 C CA . TYR A 1 85 ? -10.353 -4.116 24.799 1.00 86.94 85 TYR A CA 1
ATOM 643 C C . TYR A 1 85 ? -9.885 -3.095 25.839 1.00 86.94 85 TYR A C 1
ATOM 645 O O . TYR A 1 85 ? -9.844 -3.421 27.017 1.00 86.94 85 TYR A O 1
ATOM 653 N N . VAL A 1 86 ? -9.612 -1.847 25.439 1.00 89.31 86 VAL A N 1
ATOM 654 C CA . VAL A 1 86 ? -9.279 -0.778 26.400 1.00 89.31 86 VAL A CA 1
ATOM 655 C C . VAL A 1 86 ? -10.436 -0.537 27.374 1.00 89.31 86 VAL A C 1
ATOM 657 O O . VAL A 1 86 ? -10.220 -0.502 28.578 1.00 89.31 86 VAL A O 1
ATOM 660 N N . ALA A 1 87 ? -11.675 -0.454 26.876 1.00 87.38 87 ALA A N 1
ATOM 661 C CA . ALA A 1 87 ? -12.845 -0.290 27.741 1.00 87.38 87 ALA A CA 1
ATOM 662 C C . ALA A 1 87 ? -13.049 -1.477 28.701 1.00 87.38 87 ALA A C 1
ATOM 664 O O . ALA A 1 87 ? -13.518 -1.273 29.818 1.00 87.38 87 ALA A O 1
ATOM 665 N N . LEU A 1 88 ? -12.694 -2.696 28.283 1.00 85.62 88 LEU A N 1
ATOM 666 C CA . LEU A 1 88 ? -12.741 -3.884 29.135 1.00 85.62 88 LEU A CA 1
ATOM 667 C C . LEU A 1 88 ? -11.701 -3.802 30.262 1.00 85.62 88 LEU A C 1
ATOM 669 O O . LEU A 1 88 ? -12.037 -4.027 31.421 1.00 85.62 88 LEU A O 1
ATOM 673 N N . SER A 1 89 ? -10.458 -3.443 29.931 1.00 88.06 89 SER A N 1
ATOM 674 C CA . SER A 1 89 ? -9.374 -3.271 30.903 1.00 88.06 89 SER A CA 1
ATOM 675 C C . SER A 1 89 ? -9.675 -2.167 31.920 1.00 88.06 89 SER A C 1
ATOM 677 O O . SER A 1 89 ? -9.540 -2.400 33.119 1.00 88.06 89 SER A O 1
ATOM 679 N N . ASP A 1 90 ? -10.163 -1.010 31.465 1.00 88.38 90 ASP A N 1
ATOM 680 C CA . ASP A 1 90 ? -10.570 0.087 32.351 1.00 88.38 90 ASP A CA 1
ATOM 681 C C . ASP A 1 90 ? -11.759 -0.324 33.240 1.00 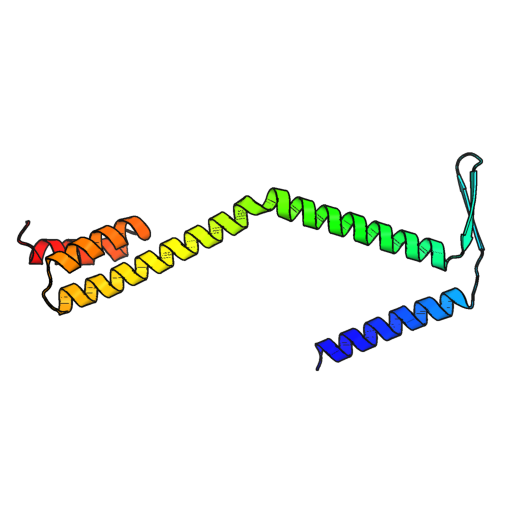88.38 90 ASP A C 1
ATOM 683 O O . ASP A 1 90 ? -11.836 0.057 34.406 1.00 88.38 90 ASP A O 1
ATOM 687 N N . GLY A 1 91 ? -12.695 -1.121 32.706 1.00 86.62 91 GLY A N 1
ATOM 688 C CA . GLY A 1 91 ? -13.849 -1.623 33.455 1.00 86.62 91 GLY A CA 1
ATOM 689 C C . GLY A 1 91 ? -13.457 -2.599 34.563 1.00 86.62 91 GLY A C 1
ATOM 690 O O . GLY A 1 91 ? -13.979 -2.501 35.669 1.00 86.62 91 GLY A O 1
ATOM 691 N N . LEU A 1 92 ? -12.499 -3.491 34.298 1.00 86.19 92 LEU A N 1
ATOM 692 C CA . LEU A 1 92 ? -11.932 -4.385 35.312 1.00 86.19 92 LEU A CA 1
ATOM 693 C C . LEU A 1 92 ? -11.191 -3.606 36.408 1.00 86.19 92 LEU A C 1
ATOM 695 O O . LEU A 1 92 ? -11.311 -3.941 37.584 1.00 86.19 92 LEU A O 1
ATOM 699 N N . ALA A 1 93 ? -10.475 -2.538 36.044 1.00 88.44 93 ALA A N 1
ATOM 700 C CA . ALA A 1 93 ? -9.840 -1.656 37.021 1.00 88.44 93 ALA A CA 1
ATOM 701 C C . ALA A 1 93 ? -10.875 -0.936 37.907 1.00 88.44 93 ALA A C 1
ATOM 703 O O . ALA A 1 93 ? -10.678 -0.844 39.115 1.00 88.44 93 ALA A O 1
ATOM 704 N N . ALA A 1 94 ? -12.002 -0.496 37.334 1.00 87.94 94 ALA A N 1
ATOM 705 C CA . ALA A 1 94 ? -13.099 0.120 38.085 1.00 87.94 94 ALA A CA 1
ATOM 706 C C . ALA A 1 94 ? -13.793 -0.859 39.053 1.00 87.94 94 ALA A C 1
ATOM 708 O O . ALA A 1 94 ? -14.160 -0.475 40.163 1.00 87.94 94 ALA A O 1
ATOM 709 N N . VAL A 1 95 ? -13.932 -2.133 38.662 1.00 85.88 95 VAL A N 1
ATOM 710 C CA . VAL A 1 95 ? -14.395 -3.207 39.562 1.00 85.88 95 VAL A CA 1
ATOM 711 C C . VAL A 1 95 ? -13.429 -3.366 40.735 1.00 85.88 95 VAL A C 1
ATOM 713 O O . VAL A 1 95 ? -13.861 -3.383 41.885 1.00 85.88 95 VAL A O 1
ATOM 716 N N . ALA A 1 96 ? -12.121 -3.411 40.462 1.00 86.00 96 ALA A N 1
ATOM 717 C CA . ALA A 1 96 ? -11.098 -3.534 41.499 1.00 86.00 96 ALA A CA 1
ATOM 718 C C . ALA A 1 96 ? -11.053 -2.325 42.452 1.00 86.00 96 ALA A C 1
ATOM 720 O O . ALA A 1 96 ? -10.726 -2.487 43.625 1.00 86.00 96 ALA A O 1
ATOM 721 N N . SER A 1 97 ? -11.403 -1.125 41.976 1.00 86.94 97 SER A N 1
ATOM 722 C CA . SER A 1 97 ? -11.476 0.087 42.800 1.00 86.94 97 SER A CA 1
ATOM 723 C C . SER A 1 97 ? -12.828 0.296 43.493 1.00 86.94 97 SER A C 1
ATOM 725 O O . SER A 1 97 ? -12.993 1.295 44.189 1.00 86.94 97 SER A O 1
ATOM 727 N N . GLY A 1 98 ? -13.807 -0.596 43.296 1.00 83.38 98 GLY A N 1
ATOM 728 C CA . GLY A 1 98 ? -15.135 -0.495 43.911 1.00 83.38 98 GLY A CA 1
ATOM 729 C C . GLY A 1 98 ? -16.083 0.525 43.265 1.00 83.38 98 GLY A C 1
ATOM 730 O O . GLY A 1 98 ? -17.153 0.788 43.812 1.00 83.38 98 GLY A O 1
ATOM 731 N N . ASP A 1 99 ? -15.740 1.095 42.104 1.00 88.38 99 ASP A N 1
ATOM 732 C CA . ASP A 1 99 ? -16.603 2.050 41.396 1.00 88.38 99 ASP A CA 1
ATOM 733 C C . ASP A 1 99 ? -17.593 1.304 40.488 1.00 88.38 99 ASP A C 1
ATOM 735 O O . ASP A 1 99 ? -17.375 1.102 39.288 1.00 88.38 99 ASP A O 1
ATOM 739 N N . SER A 1 100 ? -18.709 0.884 41.086 1.00 81.25 100 SER A N 1
ATOM 740 C CA . SER A 1 100 ? -19.769 0.115 40.422 1.00 81.25 100 SER A CA 1
ATOM 741 C C . SER A 1 100 ? -20.399 0.857 39.236 1.00 81.25 100 SER A C 1
ATOM 743 O O . SER A 1 100 ? -20.684 0.252 38.197 1.00 81.25 100 SER A O 1
ATOM 745 N N . ARG A 1 101 ? -20.547 2.187 39.326 1.00 84.31 101 ARG A N 1
ATOM 746 C CA . ARG A 1 101 ? -21.102 3.012 38.240 1.00 84.31 101 ARG A CA 1
ATOM 747 C C . ARG A 1 101 ? -20.153 3.084 37.047 1.00 84.31 101 ARG A C 1
ATOM 749 O O . ARG A 1 101 ? -20.600 2.943 35.901 1.00 84.31 101 ARG A O 1
ATOM 756 N N . ALA A 1 102 ? -18.858 3.297 37.284 1.00 82.00 102 ALA A N 1
ATOM 757 C CA . ALA A 1 102 ? -17.860 3.305 36.217 1.00 82.00 102 ALA A CA 1
ATOM 758 C C . ALA A 1 102 ? -17.707 1.916 35.579 1.00 82.00 102 ALA A C 1
ATOM 760 O O . ALA A 1 102 ? -17.696 1.817 34.346 1.00 82.00 102 ALA A O 1
ATOM 761 N N . ALA A 1 103 ? -17.688 0.854 36.390 1.00 84.69 103 ALA A N 1
ATOM 762 C CA . ALA A 1 103 ? -17.632 -0.533 35.934 1.00 84.69 103 ALA A CA 1
ATOM 763 C C . ALA A 1 103 ? -18.807 -0.886 35.006 1.00 84.69 103 ALA A C 1
ATOM 765 O O . ALA A 1 103 ? -18.591 -1.341 33.880 1.00 84.69 103 ALA A O 1
ATOM 766 N N . ALA A 1 104 ? -20.048 -0.586 35.409 1.00 83.06 104 ALA A N 1
ATOM 767 C CA . ALA A 1 104 ? -21.239 -0.857 34.601 1.00 83.06 104 ALA A CA 1
ATOM 768 C C . ALA A 1 104 ? -21.235 -0.090 33.266 1.00 83.06 104 ALA A C 1
ATOM 770 O O . ALA A 1 104 ? -21.599 -0.627 32.213 1.00 83.06 104 ALA A O 1
ATOM 771 N N . ARG A 1 105 ? -20.784 1.171 33.276 1.00 87.25 105 ARG A N 1
ATOM 772 C CA . ARG A 1 105 ? -20.688 1.996 32.063 1.00 87.25 105 ARG A CA 1
ATOM 773 C C . ARG A 1 105 ? -19.625 1.473 31.092 1.00 87.25 105 ARG A C 1
ATOM 775 O O . ARG A 1 105 ? -19.857 1.468 29.880 1.00 87.25 105 ARG A O 1
ATOM 782 N N . LEU A 1 106 ? -18.469 1.054 31.603 1.00 86.50 106 LEU A N 1
ATOM 783 C CA . LEU A 1 106 ? -17.363 0.527 30.800 1.00 86.50 106 LEU A CA 1
ATOM 784 C C . LEU A 1 106 ? -17.672 -0.870 30.247 1.00 86.50 106 LEU A C 1
ATOM 786 O O . LEU A 1 106 ? -17.401 -1.112 29.070 1.00 86.50 106 LEU A O 1
ATOM 790 N N . ALA A 1 107 ? -18.363 -1.719 31.014 1.00 83.62 107 ALA A N 1
ATOM 791 C CA . ALA A 1 107 ? -18.856 -3.020 30.563 1.00 83.62 107 ALA A CA 1
ATOM 792 C C . ALA A 1 107 ? -19.795 -2.896 29.348 1.00 83.62 107 ALA A C 1
ATOM 794 O O . ALA A 1 107 ? -19.543 -3.497 28.303 1.00 83.62 107 ALA A O 1
ATOM 795 N N . ARG A 1 108 ? -20.807 -2.014 29.416 1.00 83.75 108 ARG A N 1
ATOM 796 C CA . ARG A 1 108 ? -21.720 -1.746 28.282 1.00 83.75 108 ARG A CA 1
ATOM 797 C C . ARG A 1 108 ? -20.985 -1.206 27.050 1.00 83.75 108 ARG A C 1
ATOM 799 O O . ARG A 1 108 ? -21.358 -1.489 25.911 1.00 83.75 108 ARG A O 1
ATOM 806 N N . LYS A 1 109 ? -19.936 -0.403 27.261 1.00 84.12 109 LYS A N 1
ATOM 807 C CA . LYS A 1 109 ? -19.120 0.161 26.177 1.00 84.12 109 LYS A CA 1
ATOM 808 C C . LYS A 1 109 ? -18.242 -0.903 25.513 1.00 84.12 109 LYS A C 1
ATOM 810 O O . LYS A 1 109 ? -18.124 -0.888 24.288 1.00 84.12 109 LYS A O 1
ATOM 815 N N . ALA A 1 110 ? -17.652 -1.806 26.295 1.00 84.25 110 ALA A N 1
ATOM 816 C CA . ALA A 1 110 ? -16.883 -2.940 25.793 1.00 84.25 110 ALA A CA 1
ATOM 817 C C . ALA A 1 110 ? -17.774 -3.902 24.991 1.00 84.25 110 ALA A C 1
ATOM 819 O O . ALA A 1 110 ? -17.407 -4.266 23.874 1.00 84.25 110 ALA A O 1
ATOM 820 N N . ASP A 1 111 ? -18.980 -4.202 25.486 1.00 82.81 111 ASP A N 1
ATOM 821 C CA . ASP A 1 111 ? -19.964 -5.062 24.813 1.00 82.81 111 ASP A CA 1
ATOM 822 C C . ASP A 1 111 ? -20.352 -4.530 23.425 1.00 82.81 111 ASP A C 1
ATOM 824 O O . ASP A 1 111 ? -20.221 -5.219 22.409 1.00 82.81 111 ASP A O 1
ATOM 828 N N . LYS A 1 112 ? -20.668 -3.231 23.342 1.00 83.19 112 LYS A N 1
ATOM 829 C CA . LYS A 1 112 ? -20.992 -2.559 22.072 1.00 83.19 112 LYS A CA 1
ATOM 830 C C . LYS A 1 112 ? -19.828 -2.540 21.068 1.00 83.19 112 LYS A C 1
ATOM 832 O O . LYS A 1 112 ? -20.053 -2.412 19.863 1.00 83.19 112 LYS A O 1
ATOM 837 N N . LEU A 1 113 ? -18.579 -2.597 21.536 1.00 82.25 113 LEU A N 1
ATOM 838 C CA . LEU A 1 113 ? -17.385 -2.477 20.690 1.00 82.25 113 LEU A CA 1
ATOM 839 C C . LEU A 1 113 ? -16.818 -3.828 20.247 1.00 82.25 113 LEU A C 1
ATOM 841 O O . LEU A 1 113 ? -16.376 -3.928 19.101 1.00 82.25 113 LEU A O 1
ATOM 845 N N . LEU A 1 114 ? -16.836 -4.840 21.117 1.00 79.38 114 LEU A N 1
ATOM 846 C CA . LEU A 1 114 ? -16.265 -6.161 20.845 1.00 79.38 114 LEU A CA 1
ATOM 847 C C . LEU A 1 114 ? -17.267 -7.111 20.178 1.00 79.38 114 LEU A C 1
ATOM 849 O O . LEU A 1 114 ? -16.828 -7.944 19.392 1.00 79.38 114 LEU A O 1
ATOM 853 N N . HIS A 1 115 ? -18.583 -6.965 20.417 1.00 69.44 115 HIS A N 1
ATOM 854 C CA . HIS A 1 115 ? -19.619 -7.921 19.970 1.00 69.44 115 HIS A CA 1
ATOM 855 C C . HIS A 1 115 ? -19.300 -9.393 20.320 1.00 69.44 115 HIS A C 1
ATOM 857 O O . HIS A 1 115 ? -19.874 -10.312 19.737 1.00 69.44 115 HIS A O 1
ATOM 863 N N . ASP A 1 116 ? -18.391 -9.622 21.269 1.00 68.50 116 ASP A N 1
ATOM 864 C CA . ASP A 1 116 ? -17.952 -10.937 21.715 1.00 68.50 116 ASP A CA 1
ATOM 865 C C . ASP A 1 116 ? -18.448 -11.153 23.145 1.00 68.50 116 ASP A C 1
ATOM 867 O O . ASP A 1 116 ? -17.822 -10.726 24.119 1.00 68.50 116 ASP A O 1
ATOM 871 N N . ARG A 1 117 ? -19.613 -11.802 23.245 1.00 60.94 117 ARG A N 1
ATOM 872 C CA . ARG A 1 117 ? -20.306 -12.047 24.516 1.00 60.94 117 ARG A CA 1
ATOM 873 C C . ARG A 1 117 ? -19.523 -12.936 25.481 1.00 60.94 117 ARG A C 1
ATOM 875 O O . ARG A 1 117 ? -19.832 -12.919 26.670 1.00 60.94 117 ARG A O 1
ATOM 882 N N . SER A 1 118 ? -18.530 -13.693 25.006 1.00 69.19 118 SER A N 1
ATOM 883 C CA . SER A 1 118 ? -17.749 -14.588 25.867 1.00 69.19 118 SER A CA 1
ATOM 884 C C . SER A 1 118 ? -16.862 -13.817 26.851 1.00 69.19 118 SER A C 1
ATOM 886 O O . SER A 1 118 ? -16.722 -14.221 28.003 1.00 69.19 118 SER A O 1
ATOM 888 N N . VAL A 1 119 ? -16.326 -12.667 26.429 1.00 67.38 119 VAL A N 1
ATOM 889 C CA . VAL A 1 119 ? -15.371 -11.877 27.223 1.00 67.38 119 VAL A CA 1
ATOM 890 C C . VAL A 1 119 ? -16.058 -10.730 27.971 1.00 67.38 119 VAL A C 1
ATOM 892 O O . VAL A 1 119 ? -15.656 -10.376 29.078 1.00 67.38 119 VAL A O 1
ATOM 895 N N . THR A 1 120 ? -17.119 -10.148 27.403 1.00 75.62 120 THR A N 1
ATOM 896 C CA . THR A 1 120 ? -17.854 -9.023 28.013 1.00 75.62 120 THR A CA 1
ATOM 897 C C . THR A 1 120 ? -18.928 -9.473 29.005 1.00 75.62 120 THR A C 1
ATOM 899 O O . THR A 1 120 ? -19.300 -8.703 29.896 1.00 75.62 120 THR A O 1
ATOM 902 N N . GLY A 1 121 ? -19.397 -10.723 28.908 1.00 74.69 121 GLY A N 1
ATOM 903 C CA . GLY A 1 121 ? -20.437 -11.276 29.776 1.00 74.69 121 GLY A CA 1
ATOM 904 C C . GLY A 1 121 ? -20.042 -11.315 31.254 1.00 74.69 121 GLY A C 1
ATOM 905 O O . GLY A 1 121 ? -20.804 -10.850 32.097 1.00 74.69 121 GLY A O 1
ATOM 906 N N . LEU A 1 122 ? -18.828 -11.779 31.572 1.00 77.31 122 LEU A N 1
ATOM 907 C CA . LEU A 1 122 ? -18.362 -11.893 32.962 1.00 77.31 122 LEU A CA 1
ATOM 908 C C . LEU A 1 122 ? -18.253 -10.529 33.659 1.00 77.31 122 LEU A C 1
ATOM 910 O O . LEU A 1 122 ? -18.714 -10.378 34.789 1.00 77.31 122 LEU A O 1
ATOM 914 N N . LEU A 1 123 ? -17.712 -9.520 32.965 1.00 74.44 123 LEU A N 1
ATOM 915 C CA . LEU A 1 123 ? -17.623 -8.157 33.497 1.00 74.44 123 LEU A CA 1
ATOM 916 C C . LEU A 1 123 ? -19.016 -7.540 33.705 1.00 74.44 123 LEU A C 1
ATOM 918 O O . LEU A 1 123 ? -19.231 -6.818 34.673 1.00 74.44 123 LEU A O 1
ATOM 922 N N . THR A 1 124 ? -19.972 -7.835 32.819 1.00 74.50 124 THR A N 1
ATOM 923 C CA . THR A 1 124 ? -21.346 -7.318 32.924 1.00 74.50 12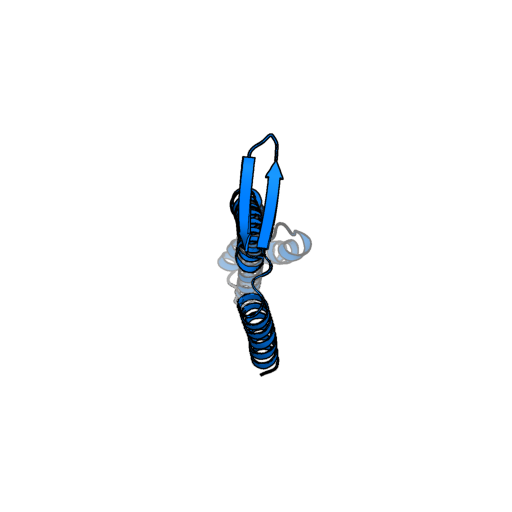4 THR A CA 1
ATOM 924 C C . THR A 1 124 ? -22.079 -7.919 34.123 1.00 74.50 124 THR A C 1
ATOM 926 O O . THR A 1 124 ? -22.728 -7.184 34.862 1.00 74.50 124 THR A O 1
ATOM 929 N N . VAL A 1 125 ? -21.928 -9.228 34.352 1.00 80.25 125 VAL A N 1
ATOM 930 C CA . VAL A 1 125 ? -22.494 -9.916 35.524 1.00 80.25 125 VAL A CA 1
ATOM 931 C C . VAL A 1 125 ? -21.892 -9.367 36.818 1.00 80.25 125 VAL A C 1
ATOM 933 O O . VAL A 1 125 ? -22.634 -9.030 37.736 1.00 80.25 125 VAL A O 1
ATOM 936 N N . GLN A 1 126 ? -20.567 -9.201 36.884 1.00 75.06 126 GLN A N 1
ATOM 937 C CA . GLN A 1 126 ? -19.915 -8.637 38.073 1.00 75.06 126 GLN A CA 1
ATOM 938 C C . GLN A 1 126 ? -20.335 -7.186 38.332 1.00 75.06 126 GLN A C 1
ATOM 940 O O . GLN A 1 126 ? -20.639 -6.825 39.466 1.00 75.06 126 GLN A O 1
ATOM 945 N N . ALA A 1 127 ? -20.427 -6.359 37.288 1.00 72.94 127 ALA A N 1
ATOM 946 C CA . ALA A 1 127 ? -20.888 -4.984 37.432 1.00 72.94 127 ALA A CA 1
ATOM 947 C C . ALA A 1 127 ? -22.354 -4.900 37.904 1.00 72.94 127 ALA A C 1
ATOM 949 O O . ALA A 1 127 ? -22.681 -4.027 38.708 1.00 72.94 127 ALA A O 1
ATOM 950 N N . ALA A 1 128 ? -23.228 -5.804 37.447 1.00 73.69 128 ALA A N 1
ATOM 951 C CA . ALA A 1 128 ? -24.618 -5.881 37.904 1.00 73.69 128 ALA A CA 1
ATOM 952 C C . ALA A 1 128 ? -24.705 -6.248 39.395 1.00 73.69 128 ALA A C 1
ATOM 954 O O . ALA A 1 128 ? -25.353 -5.538 40.163 1.00 73.69 128 ALA A O 1
ATOM 955 N N . GLN A 1 129 ? -23.939 -7.255 39.833 1.00 75.62 129 GLN A N 1
ATOM 956 C CA . GLN A 1 129 ? -23.880 -7.655 41.244 1.00 75.62 129 GLN A CA 1
ATOM 957 C C . GLN A 1 129 ? -23.378 -6.534 42.164 1.00 75.62 129 GLN A C 1
ATOM 959 O O . GLN A 1 129 ? -23.899 -6.360 43.260 1.00 75.62 129 GLN A O 1
ATOM 964 N N . MET A 1 130 ? -22.409 -5.731 41.713 1.00 68.12 130 MET A N 1
ATOM 965 C CA . MET A 1 130 ? -21.915 -4.579 42.480 1.00 68.12 130 MET A CA 1
ATOM 966 C C . MET A 1 130 ? -22.899 -3.404 42.537 1.00 68.12 130 MET A C 1
ATOM 968 O O . MET A 1 130 ? -22.798 -2.565 43.430 1.00 68.12 130 MET A O 1
ATOM 972 N N . THR A 1 131 ? -23.804 -3.296 41.563 1.00 65.44 131 THR A N 1
ATOM 973 C CA . THR A 1 131 ? -24.789 -2.203 41.496 1.00 65.44 131 THR A CA 1
ATOM 974 C C . THR A 1 131 ? -26.071 -2.549 42.266 1.00 65.44 131 THR A C 1
ATOM 976 O O . THR A 1 131 ? -26.854 -1.654 42.566 1.00 65.44 131 THR A O 1
ATOM 979 N N . GLY A 1 132 ? -26.247 -3.817 42.656 1.00 56.69 132 GLY A N 1
ATOM 980 C CA . GLY A 1 132 ? -27.399 -4.289 43.426 1.00 56.69 132 GLY A CA 1
ATOM 981 C C . GLY A 1 132 ? -28.624 -4.645 42.579 1.00 56.69 132 GLY A C 1
ATOM 982 O O . GLY A 1 132 ? -29.680 -4.903 43.148 1.00 56.69 132 GLY A O 1
ATOM 983 N N . ASP A 1 133 ? -28.484 -4.693 41.252 1.00 58.88 133 ASP A N 1
ATOM 984 C CA . ASP A 1 133 ? -29.536 -5.169 40.350 1.00 58.88 133 ASP A CA 1
ATOM 985 C C . ASP A 1 133 ? -29.345 -6.680 40.131 1.00 58.88 133 ASP A C 1
ATOM 987 O O . ASP A 1 133 ? -28.429 -7.102 39.415 1.00 58.88 133 ASP A O 1
ATOM 991 N N . ALA A 1 134 ? -30.186 -7.478 40.798 1.00 46.91 134 ALA A N 1
ATOM 992 C CA . ALA A 1 134 ? -30.374 -8.911 40.558 1.00 46.91 134 ALA A CA 1
ATOM 993 C C . ALA A 1 134 ? -31.509 -9.147 39.551 1.00 46.91 134 ALA A C 1
ATOM 995 O O . ALA A 1 134 ? -32.540 -8.443 39.655 1.00 46.91 134 ALA A O 1
#

Sequence (134 aa):
MRRLLGFLLATAVVVAGAVWLADRPGEVTIRWQGWRVDTTVPVLLAALVLVLLVLSAIGRLGRLVLGAPGRFFGARRAARTRKGYVALSDGLAAVASGDSRAAARLARKADKLLHDRSVTGLLTVQAAQMTGDA